Protein AF-A0A6A5AZ34-F1 (afdb_monomer_lite)

Sequence (125 aa):
MMTLYSDTVTAGKGVAANFKPFPNVTDLTAANPPCYVNNILCSQNALGCRRRLLAQVCELCTVDSPECVKKPSNAAPFPTLVKQYSPPRPTLANGKPAPPGTAGAASSTVVGVVTFVIMALTILV

Structure (mmCIF, N/CA/C/O backbone):
data_AF-A0A6A5AZ34-F1
#
_entry.id   AF-A0A6A5AZ34-F1
#
loop_
_atom_site.group_PDB
_atom_site.id
_atom_site.type_symbol
_atom_site.label_atom_id
_atom_site.label_alt_id
_atom_site.label_comp_id
_atom_site.label_asym_id
_atom_site.label_entity_id
_atom_site.label_seq_id
_atom_site.pdbx_PDB_ins_code
_atom_site.Cartn_x
_atom_site.Cartn_y
_atom_site.Cartn_z
_atom_site.occupancy
_atom_site.B_iso_or_equiv
_atom_site.auth_seq_id
_atom_site.auth_comp_id
_atom_site.auth_asym_id
_atom_site.auth_atom_id
_atom_site.pdbx_PDB_model_num
ATOM 1 N N . MET A 1 1 ? -18.656 0.793 9.142 1.00 75.81 1 MET A N 1
ATOM 2 C CA . MET A 1 1 ? -18.867 -0.660 9.344 1.00 75.81 1 MET A CA 1
ATOM 3 C C . MET A 1 1 ? -17.852 -1.247 10.324 1.00 75.81 1 MET A C 1
ATOM 5 O O . MET A 1 1 ? -18.294 -1.822 11.304 1.00 75.81 1 MET A O 1
ATOM 9 N N . MET A 1 2 ? -16.536 -1.058 10.141 1.00 82.44 2 MET A N 1
ATOM 10 C CA . MET A 1 2 ? -15.552 -1.607 11.098 1.00 82.44 2 MET A CA 1
ATOM 11 C C . MET A 1 2 ? -15.644 -1.014 12.506 1.00 82.44 2 MET A C 1
ATOM 13 O O . MET A 1 2 ? -15.549 -1.760 13.469 1.00 82.44 2 MET A O 1
ATOM 17 N N . THR A 1 3 ? -15.912 0.288 12.635 1.00 84.81 3 THR A N 1
ATOM 18 C CA . THR A 1 3 ? -16.153 0.932 13.939 1.00 84.81 3 THR A CA 1
ATOM 19 C C . THR A 1 3 ? -17.357 0.325 14.657 1.00 84.81 3 THR A C 1
ATOM 21 O O . THR A 1 3 ? -17.223 -0.141 15.776 1.00 84.81 3 THR A O 1
ATOM 24 N N . LEU A 1 4 ? -18.492 0.195 13.960 1.00 88.75 4 LEU A N 1
ATOM 25 C CA . LEU A 1 4 ? -19.712 -0.422 14.492 1.00 88.75 4 LEU A CA 1
ATOM 26 C C . LEU A 1 4 ? -19.471 -1.836 15.049 1.00 88.75 4 LEU A C 1
ATOM 28 O O . LEU A 1 4 ? -19.973 -2.171 16.121 1.00 88.75 4 LEU A O 1
ATOM 32 N N . TYR A 1 5 ? -18.712 -2.671 14.330 1.00 89.75 5 TYR A N 1
ATOM 33 C CA . TYR A 1 5 ? -18.361 -4.004 14.824 1.00 89.75 5 TYR A CA 1
ATOM 34 C C . TYR A 1 5 ? -17.472 -3.919 16.066 1.00 89.75 5 TYR A C 1
ATOM 36 O O . TYR A 1 5 ? -17.779 -4.559 17.070 1.00 89.75 5 TYR A O 1
ATOM 44 N N . SER A 1 6 ? -16.407 -3.113 16.024 1.00 89.00 6 SER A N 1
ATOM 45 C CA . SER A 1 6 ? -15.503 -2.944 17.164 1.00 89.00 6 SER A CA 1
ATOM 46 C C . SER A 1 6 ? -16.243 -2.465 18.415 1.00 89.00 6 SER A C 1
ATOM 48 O O . SER A 1 6 ? -16.010 -3.008 19.494 1.00 89.00 6 SER A O 1
ATOM 50 N N . ASP A 1 7 ? -17.188 -1.536 18.272 1.00 91.00 7 ASP A N 1
ATOM 51 C CA . ASP A 1 7 ? -18.012 -1.032 19.376 1.00 91.00 7 ASP A CA 1
ATOM 52 C C . ASP A 1 7 ? -18.938 -2.126 19.930 1.00 91.00 7 ASP A C 1
ATOM 54 O O . ASP A 1 7 ? -19.076 -2.281 21.143 1.00 91.00 7 ASP A O 1
ATOM 58 N N . THR A 1 8 ? -19.525 -2.945 19.049 1.00 93.44 8 THR A N 1
ATOM 59 C CA . THR A 1 8 ? -20.403 -4.063 19.434 1.00 93.44 8 THR A CA 1
ATOM 60 C C . THR A 1 8 ? -19.643 -5.145 20.201 1.00 93.44 8 THR A C 1
ATOM 62 O O . THR A 1 8 ? -20.126 -5.633 21.225 1.00 93.44 8 THR A O 1
ATOM 65 N N . VAL A 1 9 ? -18.445 -5.510 19.734 1.00 94.19 9 VAL A N 1
ATOM 66 C CA . VAL A 1 9 ? -17.586 -6.481 20.426 1.00 94.19 9 VAL A CA 1
ATOM 67 C C . VAL A 1 9 ? -17.111 -5.926 21.765 1.00 94.19 9 VAL A C 1
ATOM 69 O O . VAL A 1 9 ? -17.161 -6.632 22.766 1.00 94.19 9 VAL A O 1
ATOM 72 N N . THR A 1 10 ? -16.719 -4.651 21.807 1.00 91.88 10 THR A N 1
ATOM 73 C CA . THR A 1 10 ? -16.272 -3.986 23.043 1.00 91.88 10 THR A CA 1
ATOM 74 C C . THR A 1 10 ? -17.394 -3.900 24.076 1.00 91.88 10 THR A C 1
ATOM 76 O O . THR A 1 10 ? -17.148 -4.088 25.265 1.00 91.88 10 THR A O 1
ATOM 79 N N . ALA A 1 11 ? -18.639 -3.674 23.643 1.00 94.25 11 ALA A N 1
ATOM 80 C CA . ALA A 1 11 ? -19.797 -3.696 24.532 1.00 94.25 11 ALA A CA 1
ATOM 81 C C . ALA A 1 11 ? -20.045 -5.084 25.156 1.00 94.25 11 ALA A C 1
ATOM 83 O O . ALA A 1 11 ? -20.649 -5.160 26.226 1.00 94.25 11 ALA A O 1
ATOM 84 N N . GLY A 1 12 ? -19.605 -6.168 24.499 1.00 93.38 12 GLY A N 1
ATOM 85 C CA . GLY A 1 12 ? -19.552 -7.518 25.071 1.00 93.38 12 GLY A CA 1
ATOM 86 C C . GLY A 1 12 ? -20.907 -8.114 25.461 1.00 93.38 12 GLY A C 1
ATOM 87 O O . GLY A 1 12 ? -20.981 -8.915 26.389 1.00 93.38 12 GLY A O 1
ATOM 88 N N . LYS A 1 13 ? -22.002 -7.712 24.801 1.00 94.81 13 LYS A N 1
ATOM 89 C CA . LYS A 1 13 ? -23.368 -8.139 25.161 1.00 94.81 13 LYS A CA 1
ATOM 90 C C . LYS A 1 13 ? -23.891 -9.268 24.274 1.00 94.81 13 LYS A C 1
ATOM 92 O O . LYS A 1 13 ? -23.654 -9.296 23.068 1.00 94.81 13 LYS A O 1
ATOM 97 N N . GLY A 1 14 ? -24.684 -10.164 24.863 1.00 94.62 14 GLY A N 1
ATOM 98 C CA . GLY A 1 14 ? -25.312 -11.275 24.143 1.00 94.62 14 GLY A CA 1
ATOM 99 C C . GLY A 1 14 ? -24.273 -12.163 23.460 1.00 94.62 14 GLY A C 1
ATOM 100 O O . GLY A 1 14 ? -23.246 -12.493 24.047 1.00 94.62 14 GLY A O 1
ATOM 101 N N . VAL A 1 15 ? -24.509 -12.516 22.195 1.00 92.50 15 VAL A N 1
ATOM 102 C CA . VAL A 1 15 ? -23.567 -13.345 21.422 1.00 92.50 15 VAL A CA 1
ATOM 103 C C . VAL A 1 15 ? -22.208 -12.671 21.201 1.00 92.50 15 VAL A C 1
ATOM 105 O O . VAL A 1 15 ? -21.214 -13.378 21.041 1.00 92.50 15 VAL A O 1
ATOM 108 N N . ALA A 1 16 ? -22.139 -11.333 21.257 1.00 93.62 16 ALA A N 1
ATOM 109 C CA . ALA A 1 16 ? -20.904 -10.582 21.043 1.00 93.62 16 ALA A CA 1
ATOM 110 C C . ALA A 1 16 ? -19.870 -10.783 22.162 1.00 93.62 16 ALA A C 1
ATOM 112 O O . ALA A 1 16 ? -18.689 -10.547 21.929 1.00 93.62 16 ALA A O 1
ATOM 113 N N . ALA A 1 17 ? -20.273 -11.293 23.334 1.00 94.56 17 ALA A N 1
ATOM 114 C CA . ALA A 1 17 ? -19.344 -11.711 24.390 1.00 94.56 17 ALA A CA 1
ATOM 115 C C . ALA A 1 17 ? -18.367 -12.812 23.928 1.00 94.56 17 ALA A C 1
ATOM 117 O O . ALA A 1 17 ? -17.295 -12.973 24.502 1.00 94.56 17 ALA A O 1
ATOM 118 N N . ASN A 1 18 ? -18.732 -13.558 22.880 1.00 95.38 18 ASN A N 1
ATOM 119 C CA . ASN A 1 18 ? -17.902 -14.610 22.293 1.00 95.38 18 ASN A CA 1
ATOM 120 C C . ASN A 1 18 ? -17.082 -14.121 21.088 1.00 95.38 18 ASN A C 1
ATOM 122 O O . ASN A 1 18 ? -16.358 -14.906 20.476 1.00 95.38 18 ASN A O 1
ATOM 126 N N . PHE A 1 19 ? -17.230 -12.859 20.681 1.00 94.94 19 PHE A N 1
ATOM 127 C CA . PHE A 1 19 ? -16.533 -12.325 19.517 1.00 94.94 19 PHE A CA 1
ATOM 128 C C . PHE A 1 19 ? -15.157 -11.797 19.910 1.00 94.94 19 PHE A C 1
ATOM 130 O O . PHE A 1 19 ? -14.950 -11.274 21.002 1.00 94.94 19 PHE A O 1
ATOM 137 N N . LYS A 1 20 ? -14.206 -11.898 18.980 1.00 90.31 20 LYS A N 1
ATOM 138 C CA . LYS A 1 20 ? -12.892 -11.268 19.110 1.00 90.31 20 LYS A CA 1
ATOM 139 C C . LYS A 1 20 ? -12.892 -9.937 18.351 1.00 90.31 20 LYS A C 1
ATOM 141 O O . LYS A 1 20 ? -13.422 -9.891 17.232 1.00 90.31 20 LYS A O 1
ATOM 146 N N . PRO A 1 21 ? -12.308 -8.861 18.909 1.00 88.00 21 PRO A N 1
ATOM 147 C CA . PRO A 1 21 ? -12.174 -7.607 18.182 1.00 88.00 21 PRO A CA 1
ATOM 148 C C . PRO A 1 21 ? -11.297 -7.806 16.942 1.00 88.00 21 PRO A C 1
ATOM 150 O O . PRO A 1 21 ? -10.368 -8.620 16.943 1.00 88.00 21 PRO A O 1
ATOM 153 N N . PHE A 1 22 ? -11.593 -7.057 15.879 1.00 86.81 22 PHE A N 1
ATOM 154 C CA . PHE A 1 22 ? -10.705 -7.013 14.723 1.00 86.81 22 PHE A CA 1
ATOM 155 C C . PHE A 1 22 ? -9.401 -6.288 15.078 1.00 86.81 22 PHE A C 1
ATOM 157 O O . PHE A 1 22 ? -9.399 -5.426 15.961 1.00 86.81 22 PHE A O 1
ATOM 164 N N . PRO A 1 23 ? -8.292 -6.597 14.385 1.00 87.38 23 PRO A N 1
ATOM 165 C CA . PRO A 1 23 ? -7.086 -5.788 14.487 1.00 87.38 23 PRO A CA 1
ATOM 166 C C . PRO A 1 23 ? -7.363 -4.332 14.086 1.00 87.38 23 PRO A C 1
ATOM 168 O O . PRO A 1 23 ? -8.278 -4.049 13.306 1.00 87.38 23 PRO A O 1
ATOM 171 N N . ASN A 1 24 ? -6.559 -3.404 14.604 1.00 86.44 24 ASN A N 1
ATOM 172 C CA . ASN A 1 24 ? -6.710 -1.987 14.305 1.00 86.44 24 ASN A CA 1
ATOM 173 C C . ASN A 1 24 ? -6.499 -1.727 12.802 1.00 86.44 24 ASN A C 1
ATOM 175 O O . ASN A 1 24 ? -5.515 -2.164 12.207 1.00 86.44 24 ASN A O 1
ATOM 179 N N . VAL A 1 25 ? -7.434 -1.007 12.179 1.00 86.31 25 VAL A N 1
ATOM 180 C CA . VAL A 1 25 ? -7.404 -0.726 10.737 1.00 86.31 25 VAL A CA 1
ATOM 181 C C . VAL A 1 25 ? -6.189 0.113 10.342 1.00 86.31 25 VAL A C 1
ATOM 183 O O . VAL A 1 25 ? -5.645 -0.092 9.257 1.00 86.31 25 VAL A O 1
ATOM 186 N N . THR A 1 26 ? -5.743 1.029 11.201 1.00 85.81 26 THR A N 1
ATOM 187 C CA . THR A 1 26 ? -4.547 1.847 10.968 1.00 85.81 26 THR A CA 1
ATOM 188 C C . THR A 1 26 ? -3.306 0.967 10.918 1.00 85.81 26 THR A C 1
ATOM 190 O O . THR A 1 26 ? -2.536 1.065 9.966 1.00 85.81 26 THR A O 1
ATOM 193 N N . ASP A 1 27 ? -3.171 0.039 11.867 1.00 88.56 27 ASP A N 1
ATOM 194 C CA . ASP A 1 27 ? -2.043 -0.896 11.913 1.00 88.56 27 ASP A CA 1
ATOM 195 C C . ASP A 1 27 ? -2.057 -1.835 10.704 1.00 88.56 27 ASP A C 1
ATOM 197 O O . ASP A 1 27 ? -1.037 -2.025 10.043 1.00 88.56 27 ASP A O 1
ATOM 201 N N . LEU A 1 28 ? -3.233 -2.370 10.352 1.00 88.69 28 LEU A N 1
ATOM 202 C CA . LEU A 1 28 ? -3.394 -3.192 9.152 1.00 88.69 28 LEU A CA 1
ATOM 203 C C . LEU A 1 28 ? -3.029 -2.410 7.889 1.00 88.69 28 LEU A C 1
ATOM 205 O O . LEU A 1 28 ? -2.340 -2.936 7.018 1.00 88.69 28 LEU A O 1
ATOM 209 N N . THR A 1 29 ? -3.455 -1.152 7.782 1.00 88.00 29 THR A N 1
ATOM 210 C CA . THR A 1 29 ? -3.145 -0.296 6.629 1.00 88.00 29 THR A CA 1
ATOM 211 C C . THR A 1 29 ? -1.648 0.002 6.557 1.00 88.00 29 THR A C 1
ATOM 213 O O . THR A 1 29 ? -1.075 -0.092 5.474 1.00 88.00 29 THR A O 1
ATOM 216 N N . ALA A 1 30 ? -1.001 0.275 7.690 1.00 87.00 30 ALA A N 1
ATOM 217 C CA . ALA A 1 30 ? 0.439 0.514 7.770 1.00 87.00 30 ALA A CA 1
ATOM 218 C C . ALA A 1 30 ? 1.271 -0.739 7.445 1.00 87.00 30 ALA A C 1
ATOM 220 O O . ALA A 1 30 ? 2.337 -0.632 6.844 1.00 87.00 30 ALA A O 1
ATOM 221 N N . ALA A 1 31 ? 0.771 -1.929 7.784 1.00 90.56 31 ALA A N 1
ATOM 222 C CA . ALA A 1 31 ? 1.421 -3.200 7.469 1.00 90.56 31 ALA A CA 1
ATOM 223 C C . ALA A 1 31 ? 1.330 -3.588 5.981 1.00 90.56 31 ALA A C 1
ATOM 225 O O . ALA A 1 31 ? 2.000 -4.527 5.545 1.00 90.56 31 ALA A O 1
ATOM 226 N N . ASN A 1 32 ? 0.504 -2.904 5.183 1.00 90.19 32 ASN A N 1
ATOM 227 C CA . ASN A 1 32 ? 0.416 -3.204 3.761 1.00 90.19 32 ASN A CA 1
ATOM 228 C C . ASN A 1 32 ? 1.691 -2.759 3.032 1.00 90.19 32 ASN A C 1
ATOM 230 O O . ASN A 1 32 ? 2.065 -1.587 3.109 1.00 90.19 32 ASN A O 1
ATOM 234 N N . PRO A 1 33 ? 2.327 -3.642 2.241 1.00 90.88 33 PRO A N 1
ATOM 235 C CA . PRO A 1 33 ? 3.525 -3.274 1.505 1.00 90.88 33 PRO A CA 1
ATOM 236 C C . PRO A 1 33 ? 3.215 -2.197 0.453 1.00 90.88 33 PRO A C 1
ATOM 238 O O . PRO A 1 33 ? 2.101 -2.169 -0.097 1.00 90.88 33 PRO A O 1
ATOM 241 N N . PRO A 1 34 ? 4.195 -1.342 0.106 1.00 92.06 34 PRO A N 1
ATOM 242 C CA . PRO A 1 34 ? 4.041 -0.356 -0.954 1.00 92.06 34 PRO A CA 1
ATOM 243 C C . PRO A 1 34 ? 3.577 -0.984 -2.273 1.00 92.06 34 PRO A C 1
ATOM 245 O O . PRO A 1 34 ? 3.996 -2.078 -2.651 1.00 92.06 34 PRO A O 1
ATOM 248 N N . CYS A 1 35 ? 2.735 -0.268 -3.018 1.00 94.06 35 CYS A N 1
ATOM 249 C CA . CYS A 1 35 ? 2.121 -0.790 -4.242 1.00 94.06 35 CYS A CA 1
ATOM 250 C C . CYS A 1 35 ? 3.130 -1.218 -5.321 1.00 94.06 35 CYS A C 1
ATOM 252 O O . CYS A 1 35 ? 2.859 -2.155 -6.070 1.00 94.06 35 CYS A O 1
ATOM 254 N N . TYR A 1 36 ? 4.305 -0.584 -5.381 1.00 94.19 36 TYR A N 1
ATOM 255 C CA . TYR A 1 36 ? 5.357 -0.933 -6.341 1.00 94.19 36 TYR A CA 1
ATOM 256 C C . TYR A 1 36 ? 5.983 -2.321 -6.116 1.00 94.19 36 TYR A C 1
ATOM 258 O O . TYR A 1 36 ? 6.663 -2.822 -7.012 1.00 94.19 36 TYR A O 1
ATOM 266 N N . VAL A 1 37 ? 5.780 -2.927 -4.939 1.00 93.19 37 VAL A N 1
ATOM 267 C CA . VAL A 1 37 ? 6.287 -4.270 -4.606 1.00 93.19 37 VAL A CA 1
ATOM 268 C C . VAL A 1 37 ? 5.407 -5.353 -5.230 1.00 93.19 37 VAL A C 1
ATOM 270 O O . VAL A 1 37 ? 5.914 -6.371 -5.686 1.00 93.19 37 VAL A O 1
ATOM 273 N N . ASN A 1 38 ? 4.095 -5.110 -5.306 1.00 90.88 38 ASN A N 1
ATOM 274 C CA . ASN A 1 38 ? 3.115 -6.127 -5.700 1.00 90.88 38 ASN A CA 1
ATOM 275 C C . ASN A 1 38 ? 2.504 -5.895 -7.088 1.00 90.88 38 ASN A C 1
ATOM 277 O O . ASN A 1 38 ? 1.912 -6.812 -7.650 1.00 90.88 38 ASN A O 1
ATOM 281 N N . ASN A 1 39 ? 2.622 -4.689 -7.652 1.00 92.44 39 ASN A N 1
ATOM 282 C CA . ASN A 1 39 ? 2.067 -4.359 -8.961 1.00 92.44 39 ASN A CA 1
ATOM 283 C C . ASN A 1 39 ? 3.148 -3.800 -9.898 1.00 92.44 39 ASN A C 1
ATOM 285 O O . ASN A 1 39 ? 3.734 -2.749 -9.632 1.00 92.44 39 ASN A O 1
ATOM 289 N N . ILE A 1 40 ? 3.367 -4.481 -11.026 1.00 93.50 40 ILE A N 1
ATOM 290 C CA . ILE A 1 40 ? 4.369 -4.097 -12.026 1.00 93.50 40 ILE A CA 1
ATOM 291 C C . ILE A 1 40 ? 4.100 -2.713 -12.625 1.00 93.50 40 ILE A C 1
ATOM 293 O O . ILE A 1 40 ? 5.039 -1.939 -12.801 1.00 93.50 40 ILE A O 1
ATOM 297 N N . LEU A 1 41 ? 2.831 -2.355 -12.844 1.00 94.94 41 LEU A N 1
ATOM 298 C CA . LEU A 1 41 ? 2.452 -1.042 -13.368 1.00 94.94 41 LEU A CA 1
ATOM 299 C C . LEU A 1 41 ? 2.852 0.067 -12.389 1.00 94.94 41 LEU A C 1
ATOM 301 O O . LEU A 1 41 ? 3.354 1.110 -12.791 1.00 94.94 41 LEU A O 1
ATOM 305 N N . CYS A 1 42 ? 2.711 -0.192 -11.088 1.00 95.25 42 CYS A N 1
ATOM 306 C CA . CYS A 1 42 ? 3.154 0.719 -10.036 1.00 95.25 42 CYS A CA 1
ATOM 307 C C . CYS A 1 42 ? 4.672 0.769 -9.879 1.00 95.25 42 CYS A C 1
ATOM 309 O O . CYS A 1 42 ? 5.220 1.812 -9.539 1.00 95.25 42 CYS A O 1
ATOM 311 N N . SER A 1 43 ? 5.348 -0.353 -10.122 1.00 94.88 43 SER A N 1
ATOM 312 C CA . SER A 1 43 ? 6.809 -0.436 -10.113 1.00 94.88 43 SER A CA 1
ATOM 313 C C . SER A 1 43 ? 7.445 0.387 -11.235 1.00 94.88 43 SER A C 1
ATOM 315 O O . SER A 1 43 ? 8.542 0.915 -11.065 1.00 94.88 43 SER A O 1
ATOM 317 N N . GLN A 1 44 ? 6.753 0.498 -12.370 1.00 95.06 44 GLN A N 1
ATOM 318 C CA . GLN A 1 44 ? 7.227 1.186 -13.572 1.00 95.06 44 GLN A CA 1
ATOM 319 C C . GLN A 1 44 ? 6.723 2.632 -13.695 1.00 95.06 44 GLN A C 1
ATOM 321 O O . GLN A 1 44 ? 7.262 3.391 -14.497 1.00 95.06 44 GL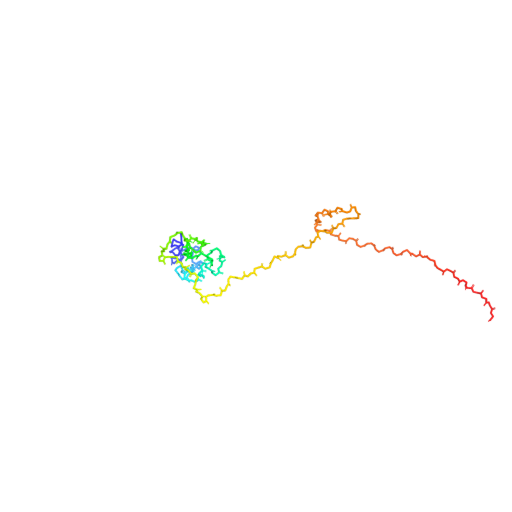N A O 1
ATOM 326 N N . ASN A 1 45 ? 5.712 3.039 -12.920 1.00 95.94 45 ASN A N 1
ATOM 327 C CA . ASN A 1 45 ? 5.175 4.393 -13.006 1.00 95.94 45 ASN A CA 1
ATOM 328 C C . ASN A 1 45 ? 6.119 5.423 -12.365 1.00 95.94 45 ASN A C 1
ATOM 330 O O . ASN A 1 45 ? 6.376 5.377 -11.161 1.00 95.94 45 ASN A O 1
ATOM 334 N N . ALA A 1 46 ? 6.549 6.416 -13.145 1.00 95.44 46 ALA A N 1
ATOM 335 C CA . ALA A 1 46 ? 7.389 7.517 -12.670 1.00 95.44 46 ALA A CA 1
ATOM 336 C C . ALA A 1 46 ? 6.695 8.390 -11.606 1.00 95.44 46 ALA A C 1
ATOM 338 O O . ALA A 1 46 ? 7.354 8.946 -10.726 1.00 95.44 46 ALA A O 1
ATOM 339 N N . LEU A 1 47 ? 5.362 8.483 -11.655 1.00 96.56 47 LEU A N 1
ATOM 340 C CA . LEU A 1 47 ? 4.559 9.198 -10.658 1.00 96.56 47 LEU A CA 1
ATOM 341 C C . LEU A 1 47 ? 4.185 8.321 -9.454 1.00 96.56 47 LEU A C 1
ATOM 343 O O . LEU A 1 47 ? 3.601 8.812 -8.495 1.00 96.56 47 LEU A O 1
ATOM 347 N N . GLY A 1 48 ? 4.538 7.033 -9.473 1.00 95.38 48 GLY A N 1
ATOM 348 C CA . GLY A 1 48 ? 4.238 6.091 -8.401 1.00 95.38 48 GLY A CA 1
ATOM 349 C C . GLY A 1 48 ? 2.777 5.642 -8.350 1.00 95.38 48 GLY A C 1
ATOM 350 O O . GLY A 1 48 ? 1.999 5.794 -9.295 1.00 95.38 48 GLY A O 1
ATOM 351 N N . CYS A 1 49 ? 2.401 5.039 -7.229 1.00 95.94 49 CYS A N 1
ATOM 352 C CA . CYS A 1 49 ? 1.034 4.598 -6.981 1.00 95.94 49 CYS A CA 1
ATOM 353 C C . CYS A 1 49 ? 0.587 4.969 -5.580 1.00 95.94 49 CYS A C 1
ATOM 355 O O . CYS A 1 49 ? 1.391 5.019 -4.648 1.00 95.94 49 CYS A O 1
ATOM 357 N N . ARG A 1 50 ? -0.722 5.129 -5.430 1.00 93.56 50 ARG A N 1
ATOM 358 C CA . ARG A 1 50 ? -1.378 5.294 -4.135 1.00 93.56 50 ARG A CA 1
ATOM 359 C C . ARG A 1 50 ? -2.270 4.105 -3.843 1.00 93.56 50 ARG A C 1
ATOM 361 O O . ARG A 1 50 ? -2.690 3.374 -4.744 1.00 93.56 50 ARG A O 1
ATOM 368 N N . ARG A 1 51 ? -2.575 3.921 -2.567 1.00 91.69 51 ARG A N 1
ATOM 369 C CA . ARG A 1 51 ? -3.509 2.893 -2.123 1.00 91.69 51 ARG A CA 1
ATOM 370 C C . ARG A 1 51 ? -4.874 3.513 -1.878 1.00 91.69 51 ARG A C 1
ATOM 372 O O . ARG A 1 51 ? -4.968 4.582 -1.283 1.00 91.69 51 ARG A O 1
ATOM 379 N N . ARG A 1 52 ? -5.928 2.845 -2.335 1.00 88.56 52 ARG A N 1
ATOM 380 C CA . ARG A 1 52 ? -7.315 3.242 -2.076 1.00 88.56 52 ARG A CA 1
ATOM 381 C C . ARG A 1 52 ? -8.021 2.203 -1.216 1.00 88.56 52 ARG A C 1
ATOM 383 O O . ARG A 1 52 ? -7.655 1.024 -1.212 1.00 88.56 52 ARG A O 1
ATOM 390 N N . LEU A 1 53 ? -9.075 2.664 -0.538 1.00 84.44 53 LEU A N 1
ATOM 391 C CA . LEU A 1 53 ? -9.896 1.876 0.386 1.00 84.44 53 LEU A CA 1
ATOM 392 C C . LEU A 1 53 ? -9.063 1.335 1.562 1.00 84.44 53 LEU A C 1
ATOM 394 O O . LEU A 1 53 ? -7.979 1.838 1.846 1.00 84.44 53 LEU A O 1
ATOM 398 N N . LEU A 1 54 ? -9.563 0.300 2.242 1.00 76.00 54 LEU A N 1
ATOM 399 C CA . LEU A 1 54 ? -8.870 -0.423 3.317 1.00 76.00 54 LEU A CA 1
ATOM 400 C C . LEU A 1 54 ? -7.716 -1.291 2.782 1.00 76.00 54 LEU A C 1
ATOM 402 O O . LEU A 1 54 ? -7.601 -2.463 3.119 1.00 76.00 54 LEU A O 1
ATOM 406 N N . ALA A 1 55 ? -6.885 -0.720 1.914 1.00 73.31 55 ALA A N 1
ATOM 407 C CA . ALA A 1 55 ? -5.705 -1.327 1.321 1.00 73.31 55 ALA A CA 1
ATOM 408 C C . ALA A 1 55 ? -5.911 -2.351 0.187 1.00 73.31 55 ALA A C 1
ATOM 410 O O . ALA A 1 55 ? -4.957 -3.032 -0.195 1.00 73.31 55 ALA A O 1
ATOM 411 N N . GLN A 1 56 ? -7.101 -2.435 -0.405 1.00 73.00 56 GLN A N 1
ATOM 412 C CA . GLN A 1 56 ? -7.405 -3.474 -1.399 1.00 73.00 56 GLN A CA 1
ATOM 413 C C . GLN A 1 56 ? -6.906 -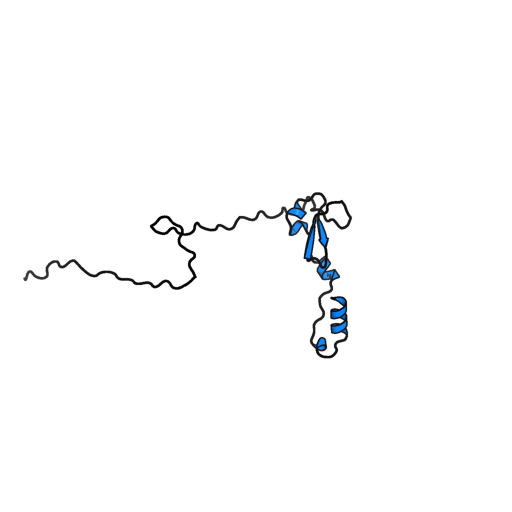3.153 -2.812 1.00 73.00 56 GLN A C 1
ATOM 415 O O . GLN A 1 56 ? -6.615 -4.072 -3.573 1.00 73.00 56 GLN A O 1
ATOM 420 N N . VAL A 1 57 ? -6.801 -1.870 -3.178 1.00 89.69 57 VAL A N 1
ATOM 421 C CA . VAL A 1 57 ? -6.534 -1.480 -4.569 1.00 89.69 57 VAL A CA 1
ATOM 422 C C . VAL A 1 57 ? -5.360 -0.514 -4.649 1.00 89.69 57 VAL A C 1
ATOM 424 O O . VAL A 1 57 ? -5.333 0.518 -3.977 1.00 89.69 57 VAL A O 1
ATOM 427 N N . CYS A 1 58 ? -4.394 -0.859 -5.499 1.00 93.88 58 CYS A N 1
ATOM 428 C CA . CYS A 1 58 ? -3.319 0.031 -5.915 1.00 93.88 58 CYS A CA 1
ATOM 429 C C . CYS A 1 58 ? -3.749 0.785 -7.173 1.00 93.88 58 CYS A C 1
ATOM 431 O O . CYS A 1 58 ? -4.058 0.168 -8.192 1.00 93.88 58 CYS A O 1
ATOM 433 N N . GLU A 1 59 ? -3.763 2.109 -7.089 1.00 94.12 59 GLU A N 1
ATOM 434 C CA . GLU A 1 59 ? -4.162 3.011 -8.166 1.00 94.12 59 GLU A CA 1
ATOM 435 C C . GLU A 1 59 ? -2.921 3.726 -8.713 1.00 94.12 59 GLU A C 1
ATOM 437 O O . GLU A 1 59 ? -2.112 4.251 -7.938 1.00 94.12 59 GLU A O 1
ATOM 442 N N . LEU A 1 60 ? -2.775 3.759 -10.042 1.00 96.25 60 LEU A N 1
ATOM 443 C CA . LEU A 1 60 ? -1.725 4.548 -10.679 1.00 96.25 60 LEU A CA 1
ATOM 444 C C . LEU A 1 60 ? -1.958 6.031 -10.427 1.00 96.25 60 LEU A C 1
ATOM 446 O O . LEU A 1 60 ? -3.054 6.553 -10.627 1.00 96.25 60 LEU A O 1
ATOM 450 N N . CYS A 1 61 ? -0.894 6.721 -10.041 1.00 96.88 61 CYS A N 1
ATOM 451 C CA . CYS A 1 61 ? -0.925 8.165 -9.978 1.00 96.88 61 CYS A CA 1
ATOM 452 C C . CYS A 1 61 ? -0.754 8.759 -11.374 1.00 96.88 61 CYS A C 1
ATOM 454 O O . CYS A 1 61 ? 0.190 8.432 -12.093 1.00 96.88 61 CYS A O 1
ATOM 456 N N . THR A 1 62 ? -1.683 9.638 -11.738 1.00 96.56 62 THR A N 1
ATOM 457 C CA . THR A 1 62 ? -1.651 10.447 -12.966 1.00 96.56 62 THR A CA 1
ATOM 458 C C . THR A 1 62 ? -1.096 11.850 -12.727 1.00 96.56 62 THR A C 1
ATOM 460 O O . THR A 1 62 ? -0.728 12.537 -13.672 1.00 96.56 62 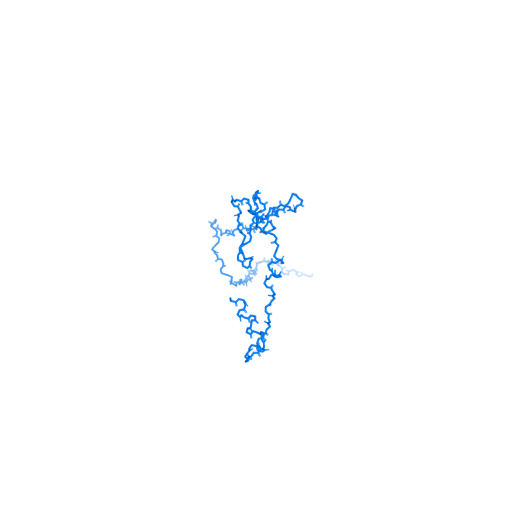THR A O 1
ATOM 463 N N . VAL A 1 63 ? -1.016 12.262 -11.460 1.00 95.12 63 VAL A N 1
ATOM 464 C CA . VAL A 1 63 ? -0.464 13.537 -10.995 1.00 95.12 63 VAL A CA 1
ATOM 465 C C . VAL A 1 63 ? 0.427 13.280 -9.785 1.00 95.12 63 VAL A C 1
ATOM 467 O O . VAL A 1 63 ? 0.160 12.355 -9.013 1.00 95.12 63 VAL A O 1
ATOM 470 N N . ASP A 1 64 ? 1.479 14.082 -9.622 1.00 92.56 64 ASP A N 1
ATOM 471 C CA . ASP A 1 64 ? 2.346 13.984 -8.447 1.00 92.56 64 ASP A CA 1
ATOM 472 C C . ASP A 1 64 ? 1.596 14.469 -7.199 1.00 92.56 64 ASP A C 1
ATOM 474 O O . ASP A 1 64 ? 0.912 15.494 -7.223 1.00 92.56 64 ASP A O 1
ATOM 478 N N . SER A 1 65 ? 1.671 13.703 -6.114 1.00 93.25 65 SER A N 1
ATOM 479 C CA . SER A 1 65 ? 0.919 13.960 -4.885 1.00 93.25 65 SER A CA 1
ATOM 480 C C . SER A 1 65 ? 1.612 13.293 -3.695 1.00 93.25 65 SER A C 1
ATOM 482 O O . SER A 1 65 ? 2.221 12.238 -3.880 1.00 93.25 65 SER A O 1
ATOM 484 N N . PRO A 1 66 ? 1.489 13.829 -2.465 1.00 91.94 66 PRO A N 1
ATOM 485 C CA . PRO A 1 66 ? 2.078 13.212 -1.273 1.00 91.94 66 PRO A CA 1
ATOM 486 C C . PRO A 1 66 ? 1.632 11.764 -1.015 1.00 91.94 66 PRO A C 1
ATOM 488 O O . PRO A 1 66 ? 2.371 10.995 -0.411 1.00 91.94 66 PRO A O 1
ATOM 491 N N . GLU A 1 67 ? 0.444 11.368 -1.486 1.00 90.25 67 GLU A N 1
ATOM 492 C CA . GLU A 1 67 ? -0.060 9.992 -1.338 1.00 90.25 67 GLU A CA 1
ATOM 493 C C . GLU A 1 67 ? 0.512 9.012 -2.379 1.00 90.25 67 GLU A C 1
ATOM 495 O O . GLU A 1 67 ? 0.278 7.803 -2.299 1.00 90.25 67 GLU A O 1
ATOM 500 N N . CYS A 1 68 ? 1.233 9.518 -3.381 1.00 95.06 68 CYS A N 1
ATOM 501 C CA . CYS A 1 68 ? 1.782 8.735 -4.478 1.00 95.06 68 CYS A CA 1
ATOM 502 C C . CYS A 1 68 ? 3.189 8.251 -4.147 1.00 95.06 68 CYS A C 1
ATOM 504 O O . CYS A 1 68 ? 4.174 8.985 -4.214 1.00 95.06 68 CYS A O 1
ATOM 506 N N . VAL A 1 69 ? 3.289 6.968 -3.817 1.00 95.12 69 VAL A N 1
ATOM 507 C CA . VAL A 1 69 ? 4.551 6.341 -3.440 1.00 95.12 69 VAL A CA 1
ATOM 508 C C . VAL A 1 69 ? 5.257 5.831 -4.693 1.00 95.12 69 VAL A C 1
ATOM 510 O O . VAL A 1 69 ? 4.795 4.899 -5.361 1.00 95.12 69 VAL A O 1
ATOM 513 N N . LYS A 1 70 ? 6.396 6.451 -5.005 1.00 95.69 70 LYS A N 1
ATOM 514 C CA . LYS A 1 70 ? 7.294 6.063 -6.100 1.00 95.69 70 LYS A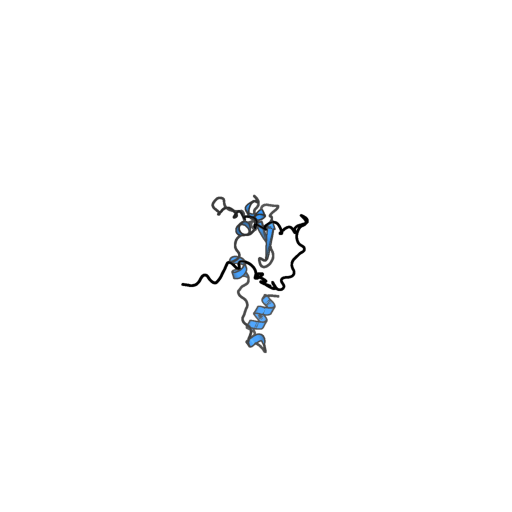 CA 1
ATOM 515 C C . LYS A 1 70 ? 8.183 4.902 -5.662 1.00 95.69 70 LYS A C 1
ATOM 517 O O . LYS A 1 70 ? 8.567 4.805 -4.495 1.00 95.69 70 LYS A O 1
ATOM 522 N N . LYS A 1 71 ? 8.537 4.029 -6.605 1.00 95.31 71 LYS A N 1
ATOM 523 C CA . LYS A 1 71 ? 9.568 3.020 -6.364 1.00 95.31 71 LYS A CA 1
ATOM 524 C C . LYS A 1 71 ? 10.920 3.733 -6.198 1.00 95.31 71 LYS A C 1
ATOM 526 O O . LYS A 1 71 ? 11.320 4.447 -7.118 1.00 95.31 71 LYS A O 1
ATOM 531 N N . PRO A 1 72 ? 11.639 3.550 -5.080 1.00 95.25 72 PRO A N 1
ATOM 532 C CA . PRO A 1 72 ? 12.960 4.140 -4.930 1.00 95.25 72 PRO A CA 1
ATOM 533 C C . PRO A 1 72 ? 13.975 3.401 -5.818 1.00 95.25 72 PRO A C 1
ATOM 535 O O . PRO A 1 72 ? 13.809 2.220 -6.130 1.00 95.25 72 PRO A O 1
ATOM 538 N N . SER A 1 73 ? 15.038 4.089 -6.236 1.00 93.94 73 SER A N 1
ATOM 539 C CA . SER A 1 73 ? 16.036 3.549 -7.177 1.00 93.94 73 SER A CA 1
ATOM 540 C C . SER A 1 73 ? 16.784 2.323 -6.645 1.00 93.94 73 SER A C 1
ATOM 542 O O . SER A 1 73 ? 17.231 1.492 -7.430 1.00 93.94 73 SER A O 1
ATOM 544 N N . ASN A 1 74 ? 16.885 2.186 -5.323 1.00 94.25 74 ASN A N 1
ATOM 545 C CA . ASN A 1 74 ? 17.516 1.059 -4.641 1.00 94.25 74 ASN A CA 1
ATOM 546 C C . ASN A 1 74 ? 16.550 -0.096 -4.312 1.00 94.25 74 ASN A C 1
ATOM 548 O O . ASN A 1 74 ? 16.988 -1.097 -3.746 1.00 94.25 74 ASN A O 1
ATOM 552 N N . ALA A 1 75 ? 15.251 0.016 -4.623 1.00 92.94 75 ALA A N 1
ATOM 553 C CA . ALA A 1 75 ? 14.324 -1.096 -4.427 1.00 92.94 75 ALA A CA 1
ATOM 554 C C . ALA A 1 75 ? 14.616 -2.237 -5.407 1.00 92.94 75 ALA A C 1
ATOM 556 O O . ALA A 1 75 ? 14.965 -2.009 -6.569 1.00 92.94 75 ALA A O 1
ATOM 557 N N . ALA A 1 76 ? 14.381 -3.469 -4.947 1.00 91.50 76 ALA A N 1
ATOM 558 C CA . ALA A 1 76 ? 14.493 -4.661 -5.774 1.00 91.50 76 ALA A CA 1
ATOM 559 C C . ALA A 1 76 ? 13.694 -4.520 -7.090 1.00 91.50 76 ALA A C 1
ATOM 561 O O . ALA A 1 76 ? 12.627 -3.886 -7.127 1.00 91.50 76 ALA A O 1
ATOM 562 N N . PRO A 1 77 ? 14.196 -5.086 -8.202 1.00 90.00 77 PRO A N 1
ATOM 563 C CA . PRO A 1 77 ? 13.436 -5.128 -9.440 1.00 90.00 77 PRO A CA 1
ATOM 564 C C . PRO A 1 77 ? 12.173 -5.973 -9.254 1.00 90.00 77 PRO A C 1
ATOM 566 O O . PRO A 1 77 ? 12.139 -6.905 -8.452 1.00 90.00 77 PRO A O 1
ATOM 569 N N . PHE A 1 78 ? 11.130 -5.650 -10.019 1.00 90.81 78 PHE A N 1
ATOM 570 C CA . PHE A 1 78 ? 9.939 -6.489 -10.053 1.00 90.81 78 PHE A CA 1
ATOM 571 C C . PHE A 1 78 ? 10.320 -7.869 -10.619 1.00 90.81 78 PHE A C 1
ATOM 573 O O . PHE A 1 78 ? 11.043 -7.917 -11.622 1.00 90.81 78 PHE A O 1
ATOM 580 N N . PRO A 1 79 ? 9.890 -8.986 -10.006 1.00 89.81 79 PRO A N 1
ATOM 581 C CA . PRO A 1 79 ? 10.302 -10.311 -10.448 1.00 89.81 79 PRO A CA 1
ATOM 582 C C . PRO A 1 79 ? 9.791 -10.601 -11.862 1.00 89.81 79 PRO A C 1
ATOM 584 O O . PRO A 1 79 ? 8.641 -10.317 -12.200 1.00 89.81 79 PRO A O 1
ATOM 587 N N . THR A 1 80 ? 10.642 -11.206 -12.690 1.00 90.75 80 THR A N 1
ATOM 588 C CA . THR A 1 80 ? 10.220 -11.727 -13.995 1.00 90.75 80 THR A CA 1
ATOM 589 C C . THR A 1 80 ? 9.581 -13.093 -13.788 1.00 90.75 80 THR A C 1
ATOM 591 O O . THR A 1 80 ? 10.246 -14.035 -13.362 1.00 90.75 80 THR A O 1
ATOM 594 N N . LEU A 1 81 ? 8.285 -13.203 -14.076 1.00 88.62 81 LEU A N 1
ATOM 595 C CA . LEU A 1 81 ? 7.564 -14.468 -13.978 1.00 88.62 81 LEU A CA 1
ATOM 596 C C . LEU A 1 81 ? 7.769 -15.283 -15.256 1.00 88.62 81 LEU A C 1
ATOM 598 O O . LEU A 1 81 ? 7.468 -14.818 -16.358 1.00 88.62 81 LEU A O 1
ATOM 602 N N . VAL A 1 82 ? 8.251 -16.517 -15.110 1.00 90.06 82 VAL A N 1
ATOM 603 C CA . VAL A 1 82 ? 8.269 -17.479 -16.214 1.00 90.06 82 VAL A CA 1
ATOM 604 C C . VAL A 1 82 ? 6.841 -17.925 -16.509 1.00 90.06 82 VAL A C 1
ATOM 606 O O . VAL A 1 82 ? 6.051 -18.175 -15.597 1.00 90.06 82 VAL A O 1
ATOM 609 N N . LYS A 1 83 ? 6.483 -18.019 -17.791 1.00 88.38 83 LYS A N 1
ATOM 610 C CA . LYS A 1 83 ? 5.188 -18.593 -18.158 1.00 88.38 83 LYS A CA 1
ATOM 611 C C . LYS A 1 83 ? 5.168 -20.059 -17.742 1.00 88.38 83 LYS A C 1
ATOM 613 O O . LYS A 1 83 ? 6.131 -20.784 -17.978 1.00 88.38 83 LYS A O 1
ATOM 618 N N . GLN A 1 84 ? 4.053 -20.492 -17.164 1.00 88.44 84 GLN A N 1
ATOM 619 C CA . GLN A 1 84 ? 3.797 -21.910 -16.943 1.00 88.44 84 GLN A CA 1
ATOM 620 C C . GLN A 1 84 ? 3.906 -22.665 -18.272 1.00 88.44 84 GLN A C 1
ATOM 622 O O . GLN A 1 84 ? 3.297 -22.275 -19.274 1.00 88.44 84 GLN A O 1
ATOM 627 N N . TYR A 1 85 ? 4.705 -23.728 -18.287 1.00 89.88 85 TYR A N 1
ATOM 628 C CA . TYR A 1 85 ? 4.765 -24.623 -19.430 1.00 89.88 85 TYR A CA 1
ATOM 629 C C . TYR A 1 85 ? 3.503 -25.487 -19.435 1.00 89.88 85 TYR A C 1
ATOM 631 O O . TYR A 1 85 ? 3.278 -26.270 -18.515 1.00 89.88 85 TYR A O 1
ATOM 639 N N . SER A 1 86 ? 2.681 -25.339 -20.471 1.00 86.31 86 SER A N 1
ATOM 640 C CA . SER A 1 86 ? 1.612 -26.288 -20.771 1.00 86.31 86 SER A CA 1
ATOM 641 C C . SER A 1 86 ? 2.087 -27.168 -21.924 1.00 86.31 86 SER A C 1
ATOM 643 O O . SER A 1 86 ? 2.264 -26.634 -23.024 1.00 86.31 86 SER A O 1
ATOM 645 N N . PRO A 1 87 ? 2.301 -28.481 -21.721 1.00 84.62 87 PRO A N 1
ATOM 646 C CA . PRO A 1 87 ? 2.673 -29.360 -22.818 1.00 84.62 87 PRO A CA 1
ATOM 647 C C . PRO A 1 87 ? 1.581 -29.360 -23.899 1.00 84.62 87 PRO A C 1
ATOM 649 O O . PRO A 1 87 ? 0.397 -29.174 -23.583 1.00 84.62 87 PRO A O 1
ATOM 652 N N . PRO A 1 88 ? 1.949 -29.588 -25.173 1.00 82.50 88 PRO A N 1
ATOM 653 C CA . PRO A 1 88 ? 0.976 -29.860 -26.215 1.00 82.50 88 PRO A CA 1
ATOM 654 C C . PRO A 1 88 ? 0.080 -31.024 -25.799 1.00 82.50 88 PRO A C 1
ATOM 656 O O . PRO A 1 88 ? 0.537 -32.036 -25.266 1.00 82.50 88 PRO A O 1
ATOM 659 N N . ARG A 1 89 ? -1.217 -30.878 -26.051 1.00 81.94 89 ARG A N 1
ATOM 660 C CA . ARG A 1 89 ? -2.185 -31.949 -25.840 1.00 81.94 89 ARG A CA 1
ATOM 661 C C . ARG A 1 89 ? -1.785 -33.164 -26.694 1.00 81.94 89 ARG A C 1
ATOM 663 O O . ARG A 1 89 ? -1.496 -32.962 -27.874 1.00 81.94 89 ARG A O 1
ATOM 670 N N . PRO A 1 90 ? -1.803 -34.395 -26.148 1.00 84.88 90 PRO A N 1
ATOM 671 C CA . PRO A 1 90 ? -1.527 -35.592 -26.934 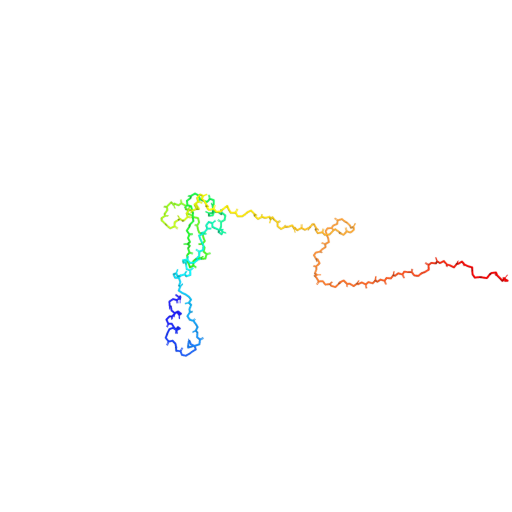1.00 84.88 90 PRO A CA 1
ATOM 672 C C . PRO A 1 90 ? -2.410 -35.637 -28.179 1.00 84.88 90 PRO A C 1
ATOM 674 O O . PRO A 1 90 ? -3.607 -35.339 -28.109 1.00 84.88 90 PRO A O 1
ATOM 677 N N . THR A 1 91 ? -1.827 -35.991 -29.316 1.00 88.44 91 THR A N 1
ATOM 678 C CA . THR A 1 91 ? -2.568 -36.247 -30.549 1.00 88.44 91 THR A CA 1
ATOM 679 C C . THR A 1 91 ? -3.043 -37.696 -30.579 1.00 88.44 91 THR A C 1
ATOM 681 O O . THR A 1 91 ? -2.363 -38.610 -30.117 1.00 88.44 91 THR A O 1
ATOM 684 N N . LEU A 1 92 ? -4.243 -37.909 -31.112 1.00 83.00 92 LEU A N 1
ATOM 685 C CA . LEU A 1 92 ? -4.719 -39.237 -31.484 1.00 83.00 92 LEU A CA 1
ATOM 686 C C . LEU A 1 92 ? -3.992 -39.693 -32.759 1.00 83.00 92 LEU A C 1
ATOM 688 O O . LEU A 1 92 ? -3.422 -38.879 -33.485 1.00 83.00 92 LEU A O 1
ATOM 692 N N . ALA A 1 93 ? -4.082 -40.985 -33.087 1.00 85.50 93 ALA A N 1
ATOM 693 C CA . ALA A 1 93 ? -3.482 -41.561 -34.298 1.00 85.50 93 ALA A CA 1
ATOM 694 C C . ALA A 1 93 ? -3.931 -40.874 -35.609 1.00 85.50 93 ALA A C 1
ATOM 696 O O . ALA A 1 93 ? -3.236 -40.940 -36.614 1.00 85.50 93 ALA A O 1
ATOM 697 N N . ASN A 1 94 ? -5.071 -40.174 -35.595 1.00 87.25 94 ASN A N 1
ATOM 698 C CA . ASN A 1 94 ? -5.586 -39.386 -36.720 1.00 87.25 94 ASN A CA 1
ATOM 699 C C . ASN A 1 94 ? -4.992 -37.962 -36.817 1.00 87.25 94 ASN A C 1
ATOM 701 O O . ASN A 1 94 ? -5.505 -37.136 -37.571 1.00 87.25 94 ASN A O 1
ATOM 705 N N . GLY A 1 95 ? -3.971 -37.644 -36.017 1.00 81.88 95 GLY A N 1
ATOM 706 C CA . GLY A 1 95 ? -3.296 -36.345 -36.008 1.00 81.88 95 GLY A CA 1
ATOM 707 C C . GLY A 1 95 ? -4.084 -35.215 -35.338 1.00 81.88 95 GLY A C 1
ATOM 708 O O . GLY A 1 95 ? -3.584 -34.095 -35.255 1.00 81.88 95 GLY A O 1
ATOM 709 N N . LYS A 1 96 ? -5.299 -35.474 -34.836 1.00 84.75 96 LYS A N 1
ATOM 710 C CA . LYS A 1 96 ? -6.096 -34.471 -34.118 1.00 84.75 96 LYS A CA 1
ATOM 711 C C . LYS A 1 96 ? -5.758 -34.476 -32.624 1.00 84.75 96 LYS A C 1
ATOM 713 O O . LYS A 1 96 ? -5.473 -35.545 -32.081 1.00 84.75 96 LYS A O 1
ATOM 718 N N . PRO A 1 97 ? -5.817 -33.324 -31.929 1.00 81.25 97 PRO A N 1
ATOM 719 C CA . PRO A 1 97 ? -5.690 -33.291 -30.475 1.00 81.25 97 PRO A CA 1
ATOM 720 C C . PRO A 1 97 ? -6.724 -34.223 -29.835 1.00 81.25 97 PRO A C 1
ATOM 722 O O . PRO A 1 97 ? -7.894 -34.201 -30.224 1.00 81.25 97 PRO A O 1
ATOM 725 N N . ALA A 1 98 ? -6.315 -35.028 -28.853 1.00 80.69 98 ALA A N 1
ATOM 726 C CA . ALA A 1 98 ? -7.248 -35.835 -28.073 1.00 80.69 98 ALA A CA 1
ATOM 727 C C . ALA A 1 98 ? -8.343 -34.930 -27.477 1.00 80.69 98 ALA A C 1
ATOM 729 O O . ALA A 1 98 ? -8.048 -33.789 -27.134 1.00 80.69 98 ALA A O 1
ATOM 730 N N . PRO A 1 99 ? -9.598 -35.365 -27.326 1.00 78.69 99 PRO A N 1
ATOM 731 C CA . PRO A 1 99 ? -10.612 -34.578 -26.625 1.00 78.69 99 PRO A CA 1
ATOM 732 C C . PRO A 1 99 ? -10.244 -34.404 -25.140 1.00 78.69 99 PRO A C 1
ATOM 734 O O . PRO A 1 99 ? -9.495 -35.225 -24.598 1.00 78.69 99 PRO A O 1
ATOM 737 N N . PRO A 1 100 ? -10.700 -33.334 -24.458 1.00 76.38 100 PRO A N 1
ATOM 738 C CA . PRO A 1 100 ? -10.538 -33.183 -23.016 1.00 76.38 100 PRO A CA 1
ATOM 739 C C . PRO A 1 100 ? -10.907 -34.449 -22.263 1.00 76.38 100 PRO A C 1
ATOM 741 O O . PRO A 1 100 ? -12.063 -34.842 -22.252 1.00 76.38 100 PRO A O 1
ATOM 744 N N . GLY A 1 101 ? -9.900 -35.106 -21.678 1.00 63.69 101 GLY A N 1
ATOM 745 C CA . GLY A 1 101 ? -10.137 -36.244 -20.812 1.00 63.69 101 GLY A CA 1
ATOM 746 C C . GLY A 1 101 ? -10.826 -35.736 -19.557 1.00 63.69 101 GLY A C 1
ATOM 747 O O . GLY A 1 101 ? -10.217 -35.009 -18.774 1.00 63.69 101 GLY A O 1
ATOM 748 N N . THR A 1 102 ? -12.090 -36.101 -19.368 1.00 51.09 102 THR A N 1
ATOM 749 C CA . THR A 1 102 ? -12.663 -36.223 -18.030 1.00 51.09 102 THR A CA 1
ATOM 750 C C . THR A 1 102 ? -11.765 -37.194 -17.272 1.00 51.09 102 THR A C 1
ATOM 752 O O . THR A 1 102 ? -11.522 -38.304 -17.742 1.00 51.09 102 THR A O 1
ATOM 755 N N . ALA A 1 103 ? -11.196 -36.769 -16.146 1.00 53.38 103 ALA A N 1
ATOM 756 C CA . ALA A 1 103 ? -10.406 -37.657 -15.303 1.00 53.38 103 ALA A CA 1
ATOM 757 C C . ALA A 1 103 ? -11.280 -38.865 -14.909 1.00 53.38 103 ALA A C 1
ATOM 759 O O . ALA A 1 103 ? -12.244 -38.706 -14.166 1.00 53.38 103 ALA A O 1
ATOM 760 N N . GLY A 1 104 ? -10.996 -40.049 -15.459 1.00 46.66 104 GLY A N 1
ATOM 761 C CA . GLY A 1 104 ? -11.845 -41.224 -15.266 1.00 46.66 104 GLY A CA 1
ATOM 762 C C . GLY A 1 104 ? -11.276 -42.505 -15.875 1.00 46.66 104 GLY A C 1
ATOM 763 O O . GLY A 1 104 ? -11.453 -42.757 -17.058 1.00 46.66 104 GLY A O 1
ATOM 764 N N . ALA A 1 105 ? -10.638 -43.301 -15.010 1.00 44.72 105 ALA A N 1
ATOM 765 C CA . ALA A 1 105 ? -10.354 -44.739 -15.100 1.00 44.72 105 ALA A CA 1
ATOM 766 C C . ALA A 1 105 ? -9.538 -45.270 -16.302 1.00 44.72 105 ALA A C 1
ATOM 768 O O . ALA A 1 105 ? -10.072 -45.653 -17.340 1.00 44.72 105 ALA A O 1
ATOM 769 N N . ALA A 1 106 ? -8.231 -45.452 -16.089 1.00 44.94 106 ALA A N 1
ATOM 770 C CA . ALA A 1 106 ? -7.442 -46.402 -16.868 1.00 44.94 106 ALA A CA 1
ATOM 771 C C . ALA A 1 106 ? -7.874 -47.840 -16.511 1.00 44.94 106 ALA A C 1
ATOM 773 O O . ALA A 1 106 ? -7.645 -48.291 -15.391 1.00 44.94 106 ALA A O 1
ATOM 774 N N . SER A 1 107 ? -8.493 -48.561 -17.449 1.00 47.31 107 SER A N 1
ATOM 775 C CA . SER A 1 107 ? -8.643 -50.020 -17.365 1.00 47.31 107 SER A CA 1
ATOM 776 C C . SER A 1 107 ? -7.473 -50.681 -18.091 1.00 47.31 107 SER A C 1
ATOM 778 O O . SER A 1 107 ? -7.431 -50.696 -19.320 1.00 47.31 107 SER A O 1
ATOM 780 N N . SER A 1 108 ? -6.511 -51.217 -17.337 1.00 47.34 108 SER A N 1
ATOM 781 C CA . SER A 1 108 ? -5.466 -52.091 -17.879 1.00 47.34 108 SER A CA 1
ATOM 782 C C . SER A 1 108 ? -6.060 -53.456 -18.215 1.00 47.34 108 SER A C 1
ATOM 784 O O . SER A 1 108 ? -6.483 -54.180 -17.318 1.00 47.34 108 SER A O 1
ATOM 786 N N . THR A 1 109 ? -6.038 -53.843 -19.489 1.00 41.44 109 THR A N 1
ATOM 787 C CA . THR A 1 109 ? -6.179 -55.249 -19.892 1.00 41.44 109 THR A CA 1
ATOM 788 C C . THR A 1 109 ? -4.862 -55.703 -20.507 1.00 41.44 109 THR A C 1
ATOM 790 O O . THR A 1 109 ? -4.467 -55.274 -21.586 1.00 41.44 109 THR A O 1
ATOM 793 N N . VAL A 1 110 ? -4.135 -56.540 -19.767 1.00 44.25 110 VAL A N 1
ATOM 794 C CA . VAL A 1 110 ? -2.940 -57.229 -20.255 1.00 44.25 110 VAL A CA 1
ATOM 795 C C . VAL A 1 110 ? -3.428 -58.536 -20.877 1.00 44.25 110 VAL A C 1
ATOM 797 O O . VAL A 1 110 ? -3.874 -59.421 -20.154 1.00 44.25 110 VAL A O 1
ATOM 800 N N . VAL A 1 111 ? -3.389 -58.662 -22.204 1.00 42.44 111 VAL A N 1
ATOM 801 C CA . VAL A 1 111 ? -3.610 -59.944 -22.893 1.00 42.44 111 VAL A CA 1
ATOM 802 C C . VAL A 1 111 ? -2.339 -60.271 -23.670 1.00 42.44 111 VAL A C 1
ATOM 804 O O . VAL A 1 111 ? -2.173 -59.889 -24.824 1.00 42.44 111 VAL A O 1
ATOM 807 N N . GLY A 1 112 ? -1.400 -60.926 -22.985 1.00 39.44 112 GLY A N 1
ATOM 808 C CA . GLY A 1 112 ? -0.229 -61.550 -23.595 1.00 39.44 112 GLY A CA 1
ATOM 809 C C . GLY A 1 112 ? -0.625 -62.906 -24.168 1.00 39.44 112 GLY A C 1
ATOM 810 O O . GLY A 1 112 ? -0.930 -63.834 -23.424 1.00 39.44 112 GLY A O 1
ATOM 811 N N . VAL A 1 113 ? -0.672 -62.982 -25.494 1.00 39.31 113 VAL A N 1
ATOM 812 C CA . VAL A 1 113 ? -1.058 -64.160 -26.274 1.00 39.31 113 VAL A CA 1
ATOM 813 C C . VAL A 1 113 ? 0.009 -65.252 -26.128 1.00 39.31 113 VAL A C 1
ATOM 815 O O . VAL A 1 113 ? 1.185 -65.035 -26.406 1.00 39.31 113 VAL A O 1
ATOM 818 N N . VAL A 1 114 ? -0.426 -66.422 -25.661 1.00 41.88 114 VAL A N 1
ATOM 819 C CA . VAL A 1 114 ? 0.311 -67.696 -25.627 1.00 41.88 114 VAL A CA 1
ATOM 820 C C . VAL A 1 114 ? 0.431 -68.250 -27.058 1.00 41.88 114 VAL A C 1
ATOM 822 O O . VAL A 1 114 ? -0.464 -68.002 -27.861 1.00 41.88 114 VAL A O 1
ATOM 825 N N . THR A 1 115 ? 1.462 -69.074 -27.321 1.00 40.59 115 THR A N 1
ATOM 826 C CA . THR A 1 115 ? 1.812 -69.842 -28.554 1.00 40.59 115 THR A CA 1
ATOM 827 C C . THR A 1 115 ? 2.882 -69.154 -29.429 1.00 40.59 115 THR A C 1
ATOM 829 O O . THR A 1 115 ? 2.775 -67.973 -29.713 1.00 40.59 115 THR A O 1
ATOM 832 N N . PHE A 1 116 ? 4.004 -69.751 -29.854 1.00 34.81 116 PHE A N 1
ATOM 833 C CA . PHE A 1 116 ? 4.411 -71.131 -30.154 1.00 34.81 116 PHE A CA 1
ATOM 834 C C . PHE A 1 116 ? 5.940 -71.260 -29.986 1.00 34.81 116 PHE A C 1
ATOM 836 O O . PHE A 1 116 ? 6.628 -70.405 -30.522 1.00 34.81 116 PHE A O 1
ATOM 843 N N . VAL A 1 117 ? 6.465 -72.344 -29.392 1.00 35.88 117 VAL A N 1
ATOM 844 C CA . VAL A 1 117 ? 7.514 -73.198 -30.007 1.00 35.88 117 VAL A CA 1
ATOM 845 C C . VAL A 1 117 ? 7.431 -74.581 -29.349 1.00 35.88 117 VAL A C 1
ATOM 847 O O . VAL A 1 117 ? 7.928 -74.802 -28.249 1.00 35.88 117 VAL A O 1
ATOM 850 N N . ILE A 1 118 ? 6.784 -75.518 -30.039 1.00 41.59 118 ILE A N 1
ATOM 851 C CA . ILE A 1 118 ? 6.984 -76.954 -29.841 1.00 41.59 118 ILE A CA 1
ATOM 852 C C . ILE A 1 118 ? 8.197 -77.318 -30.702 1.00 41.59 118 ILE A C 1
ATOM 854 O O . ILE A 1 118 ? 8.118 -77.228 -31.924 1.00 41.59 118 ILE A O 1
ATOM 858 N N . MET A 1 119 ? 9.303 -77.736 -30.091 1.00 37.41 119 MET A N 1
ATOM 859 C CA . MET A 1 119 ? 10.316 -78.554 -30.763 1.00 37.41 119 MET A CA 1
ATOM 860 C C . MET A 1 119 ? 10.683 -79.728 -29.853 1.00 37.41 119 MET A C 1
ATOM 862 O O . MET A 1 119 ? 11.384 -79.574 -28.862 1.00 37.41 119 MET A O 1
ATOM 866 N N . ALA A 1 120 ? 10.136 -80.883 -30.240 1.00 36.81 120 ALA A N 1
ATOM 867 C CA . ALA A 1 120 ? 10.687 -82.228 -30.106 1.00 36.81 120 ALA A CA 1
ATOM 868 C C . ALA A 1 120 ? 11.133 -82.699 -28.708 1.00 36.81 120 ALA A C 1
ATOM 870 O O . ALA A 1 120 ? 12.298 -82.625 -28.327 1.00 36.81 120 ALA A O 1
ATOM 871 N N . LEU A 1 121 ? 10.190 -83.339 -28.013 1.00 38.44 121 LEU A N 1
ATOM 872 C CA . LEU A 1 121 ? 10.481 -84.410 -27.063 1.00 38.44 121 LEU A CA 1
ATOM 873 C C . LEU A 1 121 ? 10.790 -85.706 -27.847 1.00 38.44 121 LEU A C 1
ATOM 875 O O . LEU A 1 121 ? 10.067 -86.041 -28.783 1.00 38.44 121 LEU A O 1
ATOM 879 N N . THR A 1 122 ? 11.790 -86.456 -27.374 1.00 36.50 122 THR A N 1
ATOM 880 C CA . THR A 1 122 ? 12.131 -87.874 -27.644 1.00 36.50 122 THR A CA 1
ATOM 881 C C . THR A 1 122 ? 13.037 -88.218 -28.840 1.00 36.50 122 THR A C 1
ATOM 883 O O . THR A 1 122 ? 12.584 -88.407 -29.961 1.00 36.50 122 THR A O 1
ATOM 886 N N . ILE A 1 123 ? 14.316 -88.483 -28.542 1.00 36.50 123 ILE A N 1
ATOM 887 C CA . ILE A 1 12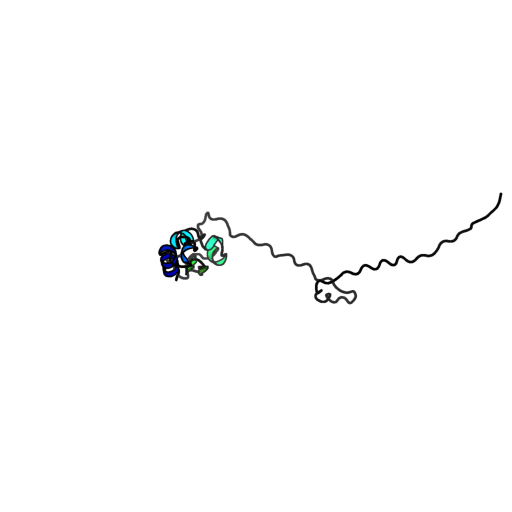3 ? 14.991 -89.705 -29.006 1.00 36.50 123 ILE A CA 1
ATOM 888 C C . ILE A 1 123 ? 15.554 -90.404 -27.759 1.00 36.50 123 ILE A C 1
ATOM 890 O O . ILE A 1 123 ? 16.316 -89.809 -27.001 1.00 36.50 123 ILE A O 1
ATOM 894 N N . LEU A 1 124 ? 15.090 -91.637 -27.539 1.00 36.09 124 LEU A N 1
ATOM 895 C CA . LEU A 1 124 ? 15.618 -92.627 -26.598 1.00 36.09 124 LEU A CA 1
ATOM 896 C C . LEU A 1 124 ? 17.101 -92.924 -26.888 1.00 36.09 124 LEU A C 1
ATOM 898 O O . LEU A 1 124 ? 17.431 -93.207 -28.039 1.00 36.09 124 LEU A O 1
ATOM 902 N N . VAL A 1 125 ? 17.947 -92.916 -25.854 1.00 40.72 125 VAL A N 1
ATOM 903 C CA . VAL A 1 125 ? 18.705 -94.034 -25.230 1.00 40.72 125 VAL A CA 1
ATOM 904 C C . VAL A 1 125 ? 19.556 -93.421 -24.120 1.00 40.72 125 VAL A C 1
ATOM 906 O O . VAL A 1 125 ? 20.238 -92.411 -24.395 1.00 40.72 125 VAL A O 1
#

Secondary structure (DSSP, 8-state):
-HHHHHHHHHHT-GGGGGPPPPPPHHHHHHTSPPHHHH-HHHHH-TT-EEEETTTTEEEE-SS--TT-BPPPTTSPPPP-PPPPP-PPPPBPTTSSBPP---S----------------------

pLDDT: mean 80.42, std 19.77, range [34.81, 96.88]

Organism: Aphanomyces astaci (NCBI:txid112090)

Foldseek 3Di:
DLVVLQVQLVVLDDPSVVDDRDPDLVVQQVPQDAPLQPDVVQVPQPLHWAADDSRPDTGHDPDRDPRGDHDDPPDDDHDDDDDDDDDQADADPVRHRDPPDPPDDDDDDDDDDDDDDDDDDDDDD

Radius of gyration: 33.61 Å; chains: 1; bounding box: 44×108×62 Å